Protein AF-A0A9D6L3B3-F1 (afdb_monomer)

Sequence (72 aa):
MAKGKESKSKKQGKPRVHQELRGFEVSIDSFGELKSNLPIEKLNKFLDENVDDKKLAERDDYPELKKPKKKK

Radius of gyration: 20.52 Å; Cα contacts (8 Å, |Δi|>4): 26; chains: 1; bounding box: 68×43×32 Å

Solvent-accessible surface area (backbone atoms only — not comparable to full-atom values): 5074 Å² total; per-residue (Å²): 137,89,82,80,81,80,72,78,69,76,74,89,61,81,78,94,61,57,81,93,46,66,87,68,48,76,47,69,50,99,86,69,48,81,48,57,81,62,60,65,73,59,52,51,52,52,41,68,74,76,44,82,63,70,90,45,67,84,43,88,60,44,74,61,70,70,48,80,79,78,80,126

Nearest PD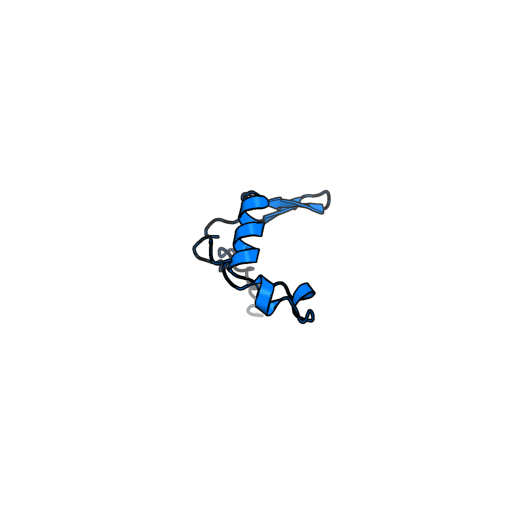B structures (foldseek):
  6q8y-assembly1_AE  TM=5.107E-01  e=9.645E+00  Saccharomyces cerevisiae
  6hix-assembly1_Af  TM=3.154E-01  e=9.645E+00  Trypanosoma brucei brucei

Mean predicted aligned error: 10.67 Å

pLDDT: mean 81.07, std 14.9, range [43.28, 96.19]

Structure (mmCIF, N/CA/C/O backbone):
data_AF-A0A9D6L3B3-F1
#
_entry.id   AF-A0A9D6L3B3-F1
#
loop_
_atom_site.group_PDB
_atom_site.id
_atom_site.type_symbol
_atom_site.label_atom_id
_atom_site.label_alt_id
_atom_site.label_comp_id
_atom_site.label_asym_id
_atom_site.label_entity_id
_atom_site.label_seq_id
_atom_site.pdbx_PDB_ins_code
_atom_site.Cartn_x
_atom_site.Cartn_y
_atom_site.Cartn_z
_atom_site.occupancy
_atom_site.B_iso_or_equiv
_atom_site.auth_seq_id
_atom_site.auth_comp_id
_atom_site.auth_asym_id
_atom_site.auth_atom_id
_atom_site.pdbx_PDB_model_num
ATOM 1 N N . MET A 1 1 ? -40.831 -37.431 -0.024 1.00 43.28 1 MET A N 1
ATOM 2 C CA . MET A 1 1 ? -39.933 -36.628 0.837 1.00 43.28 1 MET A CA 1
ATOM 3 C C . MET A 1 1 ? -38.721 -36.187 0.021 1.00 43.28 1 MET A C 1
ATOM 5 O O . MET A 1 1 ? -37.948 -37.044 -0.384 1.00 43.28 1 MET A O 1
ATOM 9 N N . ALA A 1 2 ? -38.570 -34.896 -0.286 1.00 45.34 2 ALA A N 1
ATOM 10 C CA . ALA A 1 2 ? -37.421 -34.391 -1.044 1.00 45.34 2 ALA A CA 1
ATOM 11 C C . ALA A 1 2 ? -36.309 -33.954 -0.076 1.00 45.34 2 ALA A C 1
ATOM 13 O O . ALA A 1 2 ? -36.457 -32.970 0.645 1.00 45.34 2 ALA A O 1
ATOM 14 N N . LYS A 1 3 ? -35.206 -34.711 -0.035 1.00 51.28 3 LYS A N 1
ATOM 15 C CA . LYS A 1 3 ? -33.983 -34.323 0.677 1.00 51.28 3 LYS A CA 1
ATOM 16 C C . LYS A 1 3 ? -33.270 -33.197 -0.081 1.00 51.28 3 LYS A C 1
ATOM 18 O O . LYS A 1 3 ? -32.923 -33.364 -1.242 1.00 51.28 3 LYS A O 1
ATOM 23 N N . GLY A 1 4 ? -32.989 -32.118 0.648 1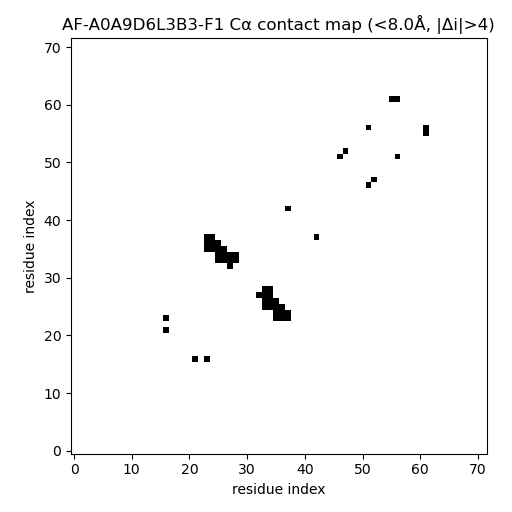.00 51.12 4 GLY A N 1
ATOM 24 C CA . GLY A 1 4 ? -31.672 -31.482 0.698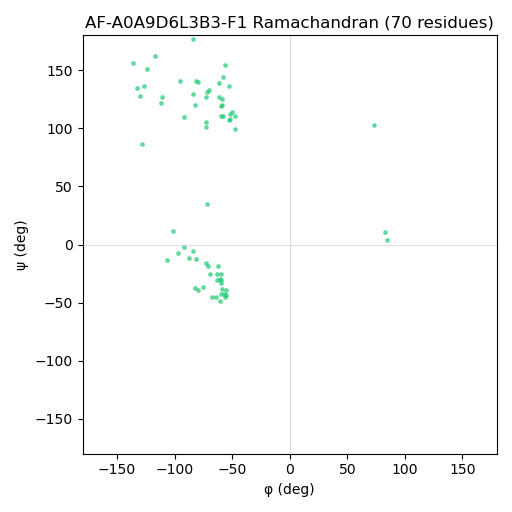 1.00 51.12 4 GLY A CA 1
ATOM 25 C C . GLY A 1 4 ? -31.217 -30.674 -0.514 1.00 51.12 4 GLY A C 1
ATOM 26 O O . GLY A 1 4 ? -30.633 -31.208 -1.452 1.00 51.12 4 GLY A O 1
ATOM 27 N N . LYS A 1 5 ? -31.288 -29.349 -0.388 1.00 51.09 5 LYS A N 1
ATOM 28 C CA . LYS A 1 5 ? -30.177 -28.493 -0.812 1.00 51.09 5 LYS A CA 1
ATOM 29 C C . LYS A 1 5 ? -29.851 -27.569 0.348 1.00 51.09 5 LYS A C 1
ATOM 31 O O . LYS A 1 5 ? -30.400 -26.479 0.454 1.00 51.09 5 LYS A O 1
ATOM 36 N N . GLU A 1 6 ? -28.993 -28.052 1.244 1.00 53.94 6 GLU A N 1
ATOM 37 C CA . GLU A 1 6 ? -28.279 -27.196 2.184 1.00 53.94 6 GLU A CA 1
ATOM 38 C C . GLU A 1 6 ? -27.603 -26.097 1.362 1.00 53.94 6 GLU A C 1
ATOM 40 O O . GLU A 1 6 ? -26.686 -26.339 0.571 1.00 53.94 6 GLU A O 1
ATOM 45 N N . SER A 1 7 ? -28.139 -24.885 1.477 1.00 55.25 7 SER A N 1
ATOM 46 C CA . SER A 1 7 ? -27.513 -23.671 0.985 1.00 55.25 7 SER A CA 1
ATOM 47 C C . SER A 1 7 ? -26.090 -23.672 1.513 1.00 55.25 7 SER A C 1
ATOM 49 O O . SER A 1 7 ? -25.908 -23.631 2.727 1.00 55.25 7 SER A O 1
ATOM 51 N N . LYS A 1 8 ? -25.097 -23.772 0.619 1.00 55.62 8 LYS A N 1
ATOM 52 C CA . LYS A 1 8 ? -23.676 -23.647 0.952 1.00 55.62 8 LYS A CA 1
ATOM 53 C C . LYS A 1 8 ? -23.520 -22.406 1.822 1.00 55.62 8 LYS A C 1
ATOM 55 O O . LYS A 1 8 ? -23.511 -21.294 1.294 1.00 55.62 8 LYS A O 1
ATOM 60 N N . SER A 1 9 ? -23.439 -22.594 3.137 1.00 52.81 9 SER A N 1
ATOM 61 C CA . SER A 1 9 ? -23.129 -21.536 4.082 1.00 52.81 9 SER A CA 1
ATOM 62 C C . SER A 1 9 ? -21.859 -20.897 3.550 1.00 52.81 9 SER A C 1
ATOM 64 O O . SER A 1 9 ? -20.835 -21.579 3.440 1.00 52.81 9 SER A O 1
ATOM 66 N N . LYS A 1 10 ? -21.948 -19.639 3.091 1.00 60.88 10 LYS A N 1
ATOM 67 C CA . LYS A 1 10 ? -20.777 -18.854 2.689 1.00 60.88 10 LYS A CA 1
ATOM 68 C C . LYS A 1 10 ? -19.793 -19.030 3.830 1.00 60.88 10 LYS A C 1
ATOM 70 O O . LYS A 1 10 ? -20.111 -18.631 4.946 1.00 60.88 10 LYS A O 1
ATOM 75 N N . LYS A 1 11 ? -18.694 -19.750 3.588 1.00 58.31 11 LYS A N 1
ATOM 76 C CA . LYS A 1 11 ? -17.731 -20.095 4.631 1.00 58.31 11 LYS 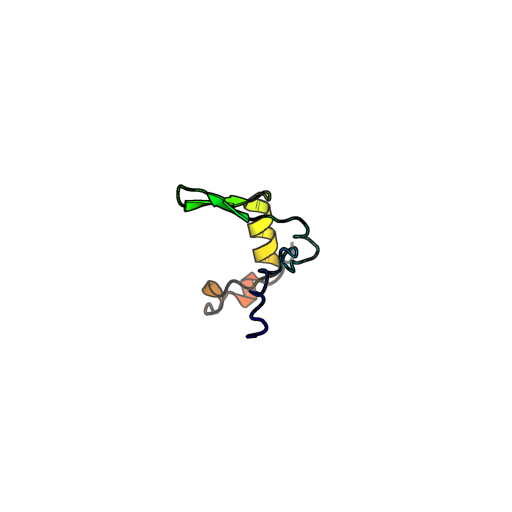A CA 1
ATOM 77 C C . LYS A 1 11 ? -17.351 -18.781 5.307 1.00 58.31 11 LYS A C 1
ATOM 79 O O . LYS A 1 11 ? -16.643 -17.987 4.700 1.00 58.31 11 LYS A O 1
ATOM 84 N N . GLN A 1 12 ? -17.824 -18.555 6.533 1.00 61.16 12 GLN A N 1
ATOM 85 C CA . GLN A 1 12 ? -17.443 -17.423 7.389 1.00 61.16 12 GLN A CA 1
ATOM 86 C C . GLN A 1 12 ? -16.007 -17.627 7.910 1.00 61.16 12 GLN A C 1
ATOM 88 O O . GLN A 1 12 ? -15.683 -17.350 9.059 1.00 61.16 12 GLN A O 1
ATOM 93 N N . GLY A 1 13 ? -15.146 -18.223 7.084 1.00 67.62 13 GLY A N 1
ATOM 94 C CA . GLY A 1 13 ? -13.744 -18.416 7.382 1.00 67.62 13 GLY A CA 1
ATOM 95 C C . GLY A 1 13 ? -13.006 -17.129 7.071 1.00 67.62 13 GLY A C 1
ATOM 96 O O . GLY A 1 13 ? -13.290 -16.476 6.066 1.00 67.62 13 GLY A O 1
ATOM 97 N N . LYS A 1 14 ? -12.041 -16.782 7.925 1.00 73.56 14 LYS A N 1
ATOM 98 C CA . LYS A 1 14 ? -11.140 -15.660 7.662 1.00 73.56 14 LYS A CA 1
ATOM 99 C C . LYS A 1 14 ? -10.504 -15.837 6.273 1.00 73.56 14 LYS A C 1
ATOM 101 O O . LYS A 1 14 ? -10.102 -16.960 5.940 1.00 73.56 14 LYS A O 1
ATOM 106 N N . PRO A 1 15 ? -10.415 -14.773 5.459 1.00 80.62 15 PRO A N 1
ATOM 107 C CA . PRO A 1 15 ? -9.778 -14.853 4.154 1.00 80.62 15 PRO A CA 1
ATOM 108 C C . PRO A 1 15 ? -8.327 -15.325 4.300 1.00 80.62 15 PRO A C 1
ATOM 110 O O . PRO A 1 15 ? -7.638 -15.005 5.271 1.00 80.62 15 PRO A O 1
ATOM 113 N N . ARG A 1 16 ? -7.858 -16.117 3.329 1.00 83.75 16 ARG A N 1
ATOM 114 C CA . ARG A 1 16 ? -6.450 -16.520 3.264 1.00 83.75 16 ARG A CA 1
ATOM 115 C C . ARG A 1 16 ? -5.637 -15.306 2.827 1.00 83.75 16 ARG A C 1
ATOM 117 O O . ARG A 1 16 ? -5.679 -14.932 1.662 1.00 83.75 16 ARG A O 1
ATOM 124 N N . VAL A 1 17 ? -4.926 -14.706 3.772 1.00 84.44 17 VAL A N 1
ATOM 125 C CA . VAL A 1 17 ? -4.090 -13.515 3.569 1.00 84.44 17 VAL A CA 1
ATOM 126 C C . VAL A 1 17 ? -2.622 -13.832 3.855 1.00 84.44 17 VAL A C 1
ATOM 128 O O . VAL A 1 17 ? -2.318 -14.842 4.500 1.00 84.44 17 VAL A O 1
ATOM 131 N N . HIS A 1 18 ? -1.713 -12.975 3.373 1.00 89.00 18 HIS A N 1
ATOM 132 C CA . HIS A 1 18 ? -0.288 -13.059 3.703 1.00 89.00 18 HIS A CA 1
ATOM 133 C C . HIS A 1 18 ? -0.080 -13.014 5.224 1.00 89.00 18 HIS A C 1
ATOM 135 O O . HIS A 1 18 ? -0.908 -12.459 5.951 1.00 89.00 18 HIS A O 1
ATOM 141 N N . GLN A 1 19 ? 1.021 -13.582 5.722 1.00 88.44 19 GLN A N 1
ATOM 142 C CA . GLN A 1 19 ? 1.273 -13.629 7.167 1.00 88.44 19 GLN A CA 1
ATOM 143 C C . GLN A 1 19 ? 1.318 -12.224 7.787 1.00 88.44 19 GLN A C 1
ATOM 145 O O . GLN A 1 19 ? 0.754 -12.014 8.857 1.00 88.44 19 GLN A O 1
ATOM 150 N N . GLU A 1 20 ? 1.896 -11.260 7.069 1.00 84.62 20 GLU A N 1
ATOM 151 C CA . GLU A 1 20 ? 1.991 -9.850 7.477 1.00 84.62 20 GLU A CA 1
ATOM 152 C C . GLU A 1 20 ? 0.658 -9.094 7.433 1.00 84.62 20 GLU A C 1
ATOM 154 O O . GLU A 1 20 ? 0.503 -8.062 8.085 1.00 84.62 20 GLU A O 1
ATOM 159 N N . LEU A 1 21 ? -0.319 -9.627 6.698 1.00 86.94 21 LEU A N 1
ATOM 160 C CA . LEU A 1 21 ? -1.678 -9.097 6.605 1.00 86.94 21 LEU A CA 1
ATOM 161 C C . LEU A 1 21 ? -2.663 -9.890 7.475 1.00 86.94 21 LEU A C 1
ATOM 163 O O . LEU A 1 21 ? -3.876 -9.732 7.342 1.00 86.94 21 LEU A O 1
ATOM 167 N N . ARG A 1 22 ? -2.188 -10.765 8.374 1.00 86.62 22 ARG A N 1
ATOM 168 C CA . ARG A 1 22 ? -3.072 -11.478 9.307 1.00 86.62 22 ARG A CA 1
ATOM 169 C C . ARG A 1 22 ? -3.851 -10.481 10.160 1.00 86.62 22 ARG A C 1
ATOM 171 O O . ARG A 1 22 ? -3.272 -9.649 10.845 1.00 86.62 22 ARG A O 1
ATOM 178 N N . GLY A 1 23 ? -5.175 -10.617 10.140 1.00 83.94 23 GLY A N 1
ATOM 179 C CA . GLY A 1 23 ? -6.073 -9.697 10.837 1.00 83.94 23 GLY A CA 1
ATOM 180 C C . GLY A 1 23 ? -6.405 -8.433 10.045 1.00 83.94 23 GLY A C 1
ATOM 181 O O . GLY A 1 23 ? -7.114 -7.590 10.578 1.00 83.94 23 GLY A O 1
ATOM 182 N N . PHE A 1 24 ? -5.947 -8.304 8.795 1.00 89.12 24 PHE A N 1
ATOM 183 C CA . PHE A 1 24 ? -6.436 -7.283 7.875 1.00 89.12 24 PHE A CA 1
ATOM 184 C C . PHE A 1 24 ? -7.930 -7.483 7.614 1.00 89.12 24 PHE A C 1
ATOM 186 O O . P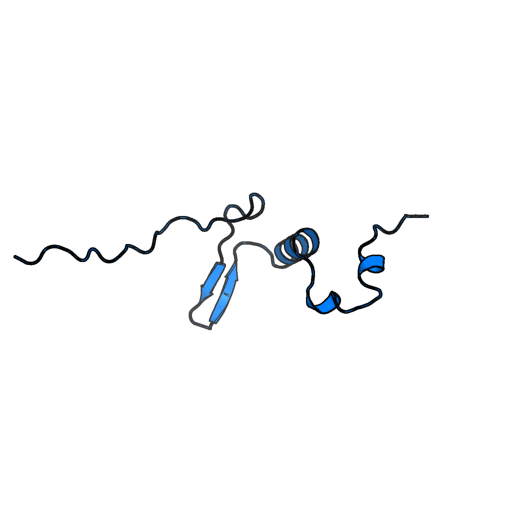HE A 1 24 ? -8.364 -8.573 7.228 1.00 89.12 24 PHE A O 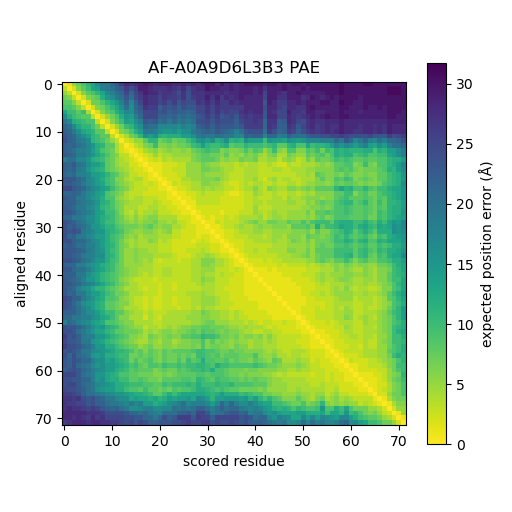1
ATOM 193 N N . GLU A 1 25 ? -8.696 -6.420 7.818 1.00 88.31 25 GLU A N 1
ATOM 194 C CA . GLU A 1 25 ? -10.126 -6.377 7.549 1.00 88.31 25 GLU A CA 1
ATOM 195 C C . GLU A 1 25 ? -10.429 -5.185 6.650 1.00 88.31 25 GLU A C 1
ATOM 197 O O . GLU A 1 25 ? -9.901 -4.089 6.854 1.00 88.31 25 GLU A O 1
ATOM 202 N N . VAL A 1 26 ? -11.275 -5.423 5.649 1.00 89.88 26 VAL A N 1
ATOM 203 C CA . VAL A 1 26 ? -11.774 -4.406 4.731 1.00 89.88 26 VAL A CA 1
ATOM 204 C C . VAL A 1 26 ? -13.281 -4.562 4.593 1.00 89.88 26 VAL A C 1
ATOM 206 O O . VAL A 1 26 ? -13.796 -5.670 4.438 1.00 89.88 26 VAL A O 1
ATOM 209 N N . SER A 1 27 ? -13.986 -3.445 4.668 1.00 91.12 27 SER A N 1
ATOM 210 C CA . SER A 1 27 ? -15.437 -3.360 4.567 1.00 91.12 27 SER A CA 1
ATOM 211 C C . SER A 1 27 ? -15.820 -2.191 3.668 1.00 91.12 27 SER A C 1
ATOM 213 O O . SER A 1 27 ? -15.031 -1.269 3.464 1.00 91.12 27 SER A O 1
ATOM 215 N N . ILE A 1 28 ? -17.015 -2.261 3.096 1.00 92.31 28 ILE A N 1
ATOM 216 C CA . ILE A 1 28 ? -17.615 -1.172 2.329 1.00 92.31 28 ILE A CA 1
ATOM 217 C C . ILE A 1 28 ? -18.778 -0.673 3.171 1.00 92.31 28 ILE A C 1
ATOM 219 O O . ILE A 1 28 ? -19.599 -1.485 3.609 1.00 92.31 28 ILE A O 1
ATOM 223 N N . ASP A 1 29 ? -18.829 0.624 3.441 1.00 92.75 29 ASP A N 1
ATOM 224 C CA . ASP A 1 29 ? -19.954 1.194 4.169 1.00 92.75 29 ASP A CA 1
ATOM 225 C C . ASP A 1 29 ? -21.142 1.519 3.251 1.00 92.75 29 ASP A C 1
ATOM 227 O O . ASP A 1 29 ? -21.098 1.337 2.034 1.00 92.75 29 ASP A O 1
ATOM 231 N N . SER A 1 30 ? -22.244 1.983 3.840 1.00 94.88 30 SER A N 1
ATOM 232 C CA . SER A 1 30 ? -23.471 2.296 3.101 1.00 94.88 30 SER A CA 1
ATOM 233 C C . SER A 1 30 ? -23.307 3.415 2.066 1.00 94.88 30 SER A C 1
ATOM 235 O O . SER A 1 30 ? -24.147 3.532 1.177 1.00 94.88 30 SER A O 1
ATOM 2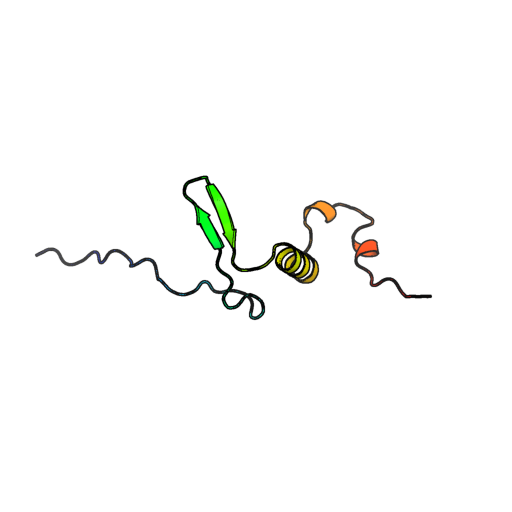37 N N . PHE A 1 31 ? -22.252 4.229 2.174 1.00 96.19 31 PHE A N 1
ATOM 238 C CA . PHE A 1 31 ? -21.926 5.295 1.226 1.00 96.19 31 PHE A CA 1
ATOM 239 C C . PHE A 1 31 ? -20.984 4.816 0.113 1.00 96.19 31 PHE A C 1
ATOM 241 O O . PHE A 1 31 ? -20.683 5.575 -0.806 1.00 96.19 31 PHE A O 1
ATOM 248 N N . GLY A 1 32 ? -20.551 3.553 0.154 1.00 93.75 32 GLY A N 1
ATOM 249 C CA . GLY A 1 32 ? -19.599 2.995 -0.799 1.00 93.75 32 GLY A CA 1
ATOM 250 C C . GLY A 1 32 ? -18.143 3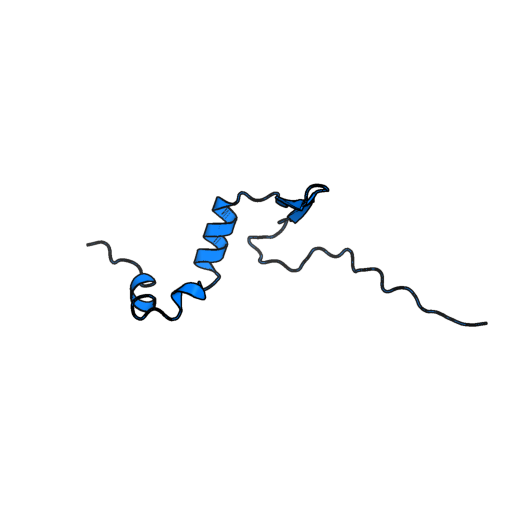.312 -0.458 1.00 93.75 32 GLY A C 1
ATOM 251 O O . GLY A 1 32 ? -17.265 3.063 -1.285 1.00 93.75 32 GLY A O 1
ATOM 252 N N . GLU A 1 33 ? -17.861 3.841 0.734 1.00 93.38 33 GLU A N 1
ATOM 253 C CA . GLU A 1 33 ? -16.498 4.130 1.165 1.00 93.38 33 GLU A CA 1
ATOM 254 C C . GLU A 1 33 ? -15.812 2.849 1.650 1.00 93.38 33 GLU A C 1
ATOM 256 O O . GLU A 1 33 ? -16.402 2.012 2.341 1.00 93.38 33 GLU A O 1
ATOM 261 N N . LEU A 1 34 ? -14.534 2.694 1.301 1.00 90.50 34 LEU A N 1
ATOM 262 C CA . LEU A 1 34 ? -13.723 1.568 1.748 1.00 90.50 34 LEU A CA 1
ATOM 263 C C . LEU A 1 34 ? -13.176 1.848 3.154 1.00 90.50 34 LEU A C 1
ATOM 265 O O . LEU A 1 34 ? -12.410 2.791 3.348 1.00 90.50 34 LEU A O 1
ATOM 269 N N . LYS A 1 35 ? -13.509 0.997 4.126 1.00 90.75 35 LYS A N 1
ATOM 270 C CA . LYS A 1 35 ? -12.971 1.058 5.491 1.00 90.75 35 LYS A CA 1
ATOM 271 C C . LYS A 1 35 ? -12.077 -0.131 5.768 1.00 90.75 35 LYS A C 1
ATOM 273 O O . LYS A 1 35 ? -12.523 -1.276 5.708 1.00 90.75 35 LYS A O 1
ATOM 278 N N . SER A 1 36 ? -10.826 0.148 6.115 1.00 91.00 36 SER A N 1
ATOM 279 C CA . SER A 1 36 ? -9.849 -0.853 6.532 1.00 91.00 36 SER A CA 1
ATOM 280 C C . SER A 1 36 ? -9.268 -0.544 7.903 1.00 91.00 36 SER A C 1
ATOM 282 O O . SER A 1 36 ? -9.138 0.615 8.289 1.00 91.00 36 SER A O 1
ATOM 284 N N . ASN A 1 37 ? -8.862 -1.587 8.626 1.00 91.56 37 ASN A N 1
ATOM 285 C CA . ASN A 1 37 ? -8.178 -1.433 9.914 1.00 91.56 37 ASN A CA 1
ATOM 286 C C . ASN A 1 37 ? -6.668 -1.142 9.788 1.00 91.56 37 ASN A C 1
ATOM 288 O O . ASN A 1 37 ? -6.022 -0.786 10.771 1.00 91.56 37 ASN A O 1
ATOM 292 N N . LEU A 1 38 ? -6.097 -1.309 8.591 1.00 89.06 38 LEU A N 1
ATOM 293 C CA . LEU A 1 38 ? -4.694 -1.026 8.298 1.00 89.06 38 LEU A CA 1
ATOM 294 C C . LEU A 1 38 ? -4.545 0.384 7.701 1.00 89.06 38 LEU A C 1
ATOM 296 O O . LEU A 1 38 ? -5.354 0.756 6.846 1.00 89.06 38 LEU A O 1
ATOM 300 N N . PRO A 1 39 ? -3.497 1.142 8.075 1.00 90.50 39 PRO A N 1
ATOM 301 C CA . PRO A 1 39 ? -3.162 2.397 7.411 1.00 90.50 39 PRO A CA 1
ATOM 302 C C . PRO A 1 39 ? -2.814 2.193 5.931 1.00 90.50 39 PRO A C 1
ATOM 304 O O . PRO A 1 39 ? -2.055 1.280 5.593 1.00 90.50 39 PRO A O 1
ATOM 307 N N . ILE A 1 40 ? -3.297 3.096 5.072 1.00 90.69 40 ILE A N 1
ATOM 308 C CA . ILE A 1 40 ? -3.049 3.084 3.618 1.00 90.69 40 ILE A CA 1
ATOM 309 C C . ILE A 1 40 ? -1.545 3.068 3.310 1.00 90.69 40 ILE A C 1
ATOM 311 O O . ILE A 1 40 ? -1.091 2.256 2.512 1.00 90.69 40 ILE A O 1
ATOM 315 N N . GLU A 1 41 ? -0.753 3.869 4.022 1.00 91.25 41 GLU A N 1
ATOM 316 C CA . GLU A 1 41 ? 0.709 3.923 3.870 1.00 91.25 41 GLU A CA 1
ATOM 317 C C . GLU A 1 41 ? 1.387 2.558 4.048 1.00 91.25 41 GLU A C 1
ATOM 319 O O . GLU A 1 41 ? 2.333 2.218 3.340 1.00 91.25 41 GLU A O 1
ATOM 324 N N . LYS A 1 42 ? 0.904 1.751 4.999 1.00 90.50 42 LYS A N 1
ATOM 325 C CA . LYS A 1 42 ? 1.453 0.416 5.250 1.00 90.50 42 LYS A CA 1
ATOM 326 C C . LYS A 1 42 ? 1.017 -0.569 4.170 1.00 90.50 42 LYS A C 1
ATOM 328 O O . LYS A 1 42 ? 1.807 -1.427 3.788 1.00 90.50 42 LYS A O 1
ATOM 333 N N . LEU A 1 43 ? -0.217 -0.440 3.680 1.00 89.94 43 LEU A N 1
ATOM 334 C CA . LEU A 1 43 ? -0.712 -1.259 2.580 1.00 89.94 43 LEU A CA 1
ATOM 335 C C . LEU A 1 43 ? 0.073 -0.986 1.291 1.00 89.94 43 LEU A C 1
ATOM 337 O O . LEU A 1 43 ? 0.494 -1.933 0.639 1.00 89.94 43 LEU A O 1
ATOM 341 N N . ASN A 1 44 ? 0.319 0.285 0.970 1.00 91.38 44 ASN A N 1
ATOM 342 C CA . ASN A 1 44 ? 1.082 0.685 -0.212 1.00 91.38 44 ASN A CA 1
ATOM 343 C C . ASN A 1 44 ? 2.502 0.120 -0.169 1.00 91.38 44 ASN A C 1
ATOM 345 O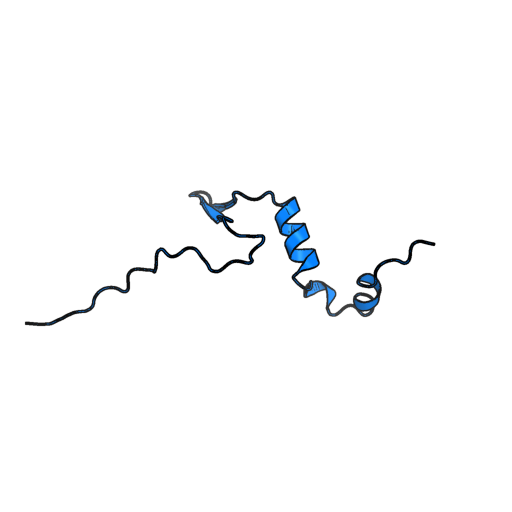 O . ASN A 1 44 ? 2.903 -0.558 -1.105 1.00 91.38 44 ASN A O 1
ATOM 349 N N . LYS A 1 45 ? 3.208 0.273 0.960 1.00 92.12 45 LYS A N 1
ATOM 350 C CA . LYS A 1 45 ? 4.541 -0.325 1.140 1.00 92.12 45 LYS A CA 1
ATOM 351 C C . LYS A 1 45 ? 4.537 -1.837 0.938 1.00 92.12 45 LYS A C 1
ATOM 353 O O . LYS A 1 45 ? 5.385 -2.360 0.229 1.00 92.12 45 LYS A O 1
ATOM 358 N N . PHE A 1 46 ? 3.559 -2.530 1.524 1.00 92.56 46 PHE A N 1
ATOM 359 C CA . PHE A 1 46 ? 3.430 -3.973 1.347 1.00 92.56 46 PHE A CA 1
ATOM 360 C C . PHE A 1 46 ? 3.248 -4.353 -0.131 1.00 92.56 46 PHE A C 1
ATOM 362 O O . PHE A 1 46 ? 3.848 -5.324 -0.591 1.00 92.56 46 PHE A O 1
ATOM 369 N N . LEU A 1 47 ? 2.426 -3.602 -0.870 1.00 91.44 47 LEU A N 1
ATOM 370 C CA . LEU A 1 47 ? 2.210 -3.831 -2.296 1.00 91.44 47 LEU A CA 1
ATOM 371 C C . LEU A 1 47 ? 3.472 -3.535 -3.109 1.00 91.44 47 LEU A C 1
ATOM 373 O O . LEU A 1 47 ? 3.836 -4.374 -3.920 1.00 91.44 47 LEU A O 1
ATOM 377 N N . ASP A 1 48 ? 4.166 -2.428 -2.849 1.00 90.06 48 ASP A N 1
ATOM 378 C CA . ASP A 1 48 ? 5.408 -2.065 -3.545 1.00 90.06 48 ASP A CA 1
ATOM 379 C C . ASP A 1 48 ? 6.515 -3.123 -3.369 1.00 90.06 48 ASP A C 1
ATOM 381 O O . ASP A 1 48 ? 7.324 -3.336 -4.272 1.00 90.06 48 ASP A O 1
ATOM 385 N N . GLU A 1 49 ? 6.556 -3.798 -2.215 1.00 91.06 49 GLU A N 1
ATOM 386 C CA . GLU A 1 49 ? 7.541 -4.847 -1.922 1.00 91.06 49 GLU A CA 1
ATOM 387 C C . GLU A 1 49 ? 7.166 -6.217 -2.505 1.00 91.06 49 GLU A C 1
ATOM 389 O O . GLU A 1 49 ? 8.043 -6.967 -2.934 1.00 91.06 49 GLU A O 1
ATOM 394 N N . ASN A 1 50 ? 5.876 -6.571 -2.500 1.00 90.75 50 ASN A N 1
ATOM 395 C CA . ASN A 1 50 ? 5.419 -7.931 -2.816 1.00 90.75 50 ASN A CA 1
ATOM 396 C C . ASN A 1 50 ? 4.754 -8.063 -4.193 1.00 90.75 50 ASN A C 1
ATOM 398 O O . ASN A 1 50 ? 4.512 -9.184 -4.648 1.00 90.75 50 ASN A O 1
ATOM 402 N N . VAL A 1 51 ? 4.400 -6.951 -4.839 1.00 90.69 51 VAL A N 1
ATOM 403 C CA . VAL A 1 51 ? 3.635 -6.925 -6.087 1.00 90.69 51 VAL A CA 1
ATOM 404 C C . VAL A 1 51 ? 4.326 -6.023 -7.100 1.00 90.69 51 VAL A C 1
ATOM 406 O O . VAL A 1 51 ? 4.599 -4.855 -6.854 1.00 90.69 51 VAL A O 1
ATOM 409 N N . ASP A 1 52 ? 4.553 -6.560 -8.295 1.00 89.25 52 ASP A N 1
ATOM 410 C CA . ASP A 1 52 ? 5.079 -5.770 -9.400 1.00 89.25 52 ASP A CA 1
ATOM 411 C C . ASP A 1 52 ? 4.026 -4.794 -9.946 1.00 89.25 52 ASP A C 1
ATOM 413 O O . ASP A 1 52 ? 2.900 -5.189 -10.276 1.00 89.25 52 ASP A O 1
ATOM 417 N N . ASP A 1 53 ? 4.408 -3.524 -10.118 1.00 89.62 53 ASP A N 1
ATOM 418 C CA . ASP A 1 53 ? 3.543 -2.529 -10.749 1.00 89.62 53 ASP A CA 1
ATOM 419 C C . ASP A 1 53 ? 3.451 -2.788 -12.257 1.00 89.62 53 ASP A C 1
ATOM 421 O O . ASP A 1 53 ? 4.327 -2.434 -13.052 1.00 89.62 53 ASP A O 1
ATOM 425 N N . LYS A 1 54 ? 2.338 -3.404 -12.657 1.00 88.94 54 LYS A N 1
ATOM 426 C CA . LYS A 1 54 ? 2.041 -3.735 -14.053 1.00 88.94 54 LYS A CA 1
ATOM 427 C C . LYS A 1 54 ? 1.989 -2.512 -14.963 1.00 88.94 54 LYS A C 1
ATOM 429 O O . LYS A 1 54 ? 2.236 -2.661 -16.153 1.00 88.94 54 LYS A O 1
ATOM 434 N N . LYS A 1 55 ? 1.695 -1.318 -14.439 1.00 89.31 55 LYS A N 1
ATOM 435 C CA . LYS A 1 55 ? 1.668 -0.086 -15.245 1.00 89.31 55 LYS A CA 1
ATOM 436 C C . LYS A 1 55 ? 3.061 0.333 -15.698 1.00 89.31 55 LYS A C 1
ATOM 438 O O . LYS A 1 55 ? 3.197 1.037 -16.691 1.00 89.31 55 LYS A O 1
ATOM 443 N N . LEU A 1 56 ? 4.085 -0.076 -14.956 1.00 89.38 56 LEU A N 1
ATOM 444 C CA . LEU A 1 56 ? 5.478 0.231 -15.252 1.00 89.38 56 LEU A CA 1
ATOM 445 C C . LEU A 1 56 ? 6.173 -0.910 -16.002 1.00 89.38 56 LEU A C 1
ATOM 447 O O . LEU A 1 56 ? 7.291 -0.726 -16.466 1.00 89.38 56 LEU A O 1
ATOM 451 N N . ALA A 1 57 ? 5.516 -2.063 -16.155 1.00 87.56 57 ALA A N 1
ATOM 452 C CA . ALA A 1 57 ? 6.097 -3.248 -16.781 1.00 87.56 57 ALA A CA 1
ATOM 453 C C . ALA A 1 57 ? 6.519 -3.027 -18.243 1.00 87.56 57 ALA A C 1
ATOM 455 O O . ALA A 1 57 ? 7.468 -3.658 -18.694 1.00 87.56 57 ALA A O 1
ATOM 456 N N . GLU A 1 58 ? 5.841 -2.132 -18.963 1.00 91.06 58 GLU A N 1
ATOM 457 C CA . GLU A 1 58 ? 6.143 -1.811 -20.365 1.00 91.06 58 GLU A CA 1
ATOM 458 C C . GLU A 1 58 ? 7.253 -0.764 -20.526 1.00 91.06 58 GLU A C 1
ATOM 460 O O . GLU A 1 58 ? 7.653 -0.461 -21.646 1.00 91.06 58 GLU A O 1
ATOM 465 N N . ARG A 1 59 ? 7.752 -0.178 -19.431 1.00 92.75 59 ARG A N 1
ATOM 466 C CA . ARG A 1 59 ? 8.815 0.824 -19.506 1.00 92.75 59 ARG A CA 1
ATOM 467 C C . ARG A 1 59 ? 10.187 0.163 -19.568 1.00 92.75 59 ARG A C 1
ATOM 469 O O . ARG A 1 59 ? 10.544 -0.611 -18.679 1.00 92.75 59 ARG A O 1
ATOM 476 N N . ASP A 1 60 ? 10.993 0.580 -20.539 1.00 90.69 60 ASP A N 1
ATOM 477 C CA . ASP A 1 60 ? 12.362 0.085 -20.733 1.00 90.69 60 ASP A CA 1
ATOM 478 C C . ASP A 1 60 ? 13.277 0.341 -19.518 1.00 90.69 60 ASP A C 1
ATOM 480 O O . ASP A 1 60 ? 14.176 -0.449 -19.230 1.00 90.69 60 ASP A O 1
ATOM 484 N N . ASP A 1 61 ? 13.031 1.419 -18.763 1.00 90.69 61 ASP A N 1
ATOM 485 C CA . ASP A 1 61 ? 13.831 1.826 -17.600 1.00 90.69 61 ASP A CA 1
ATOM 486 C C . ASP A 1 61 ? 13.386 1.185 -16.271 1.00 90.69 61 ASP A C 1
ATOM 488 O O . ASP A 1 61 ? 14.108 1.235 -15.271 1.00 90.69 61 ASP A O 1
ATOM 492 N N . TYR A 1 62 ? 12.220 0.535 -16.229 1.00 89.56 62 TYR A N 1
ATOM 493 C CA . TYR A 1 62 ? 11.694 -0.092 -15.014 1.00 89.56 62 TYR A CA 1
ATOM 494 C C . TYR A 1 62 ? 12.614 -1.147 -14.371 1.00 89.56 62 TYR A C 1
ATOM 496 O O . TYR A 1 62 ? 12.792 -1.104 -13.146 1.00 89.56 62 TYR A O 1
ATOM 504 N N . PRO A 1 63 ? 13.266 -2.060 -15.122 1.00 86.75 63 PRO A N 1
ATOM 505 C CA . PRO A 1 63 ? 14.229 -2.990 -14.531 1.00 86.75 63 PRO A CA 1
ATOM 506 C C . PRO A 1 63 ? 15.450 -2.291 -13.917 1.00 86.75 63 PRO A C 1
ATOM 508 O O . PRO A 1 63 ? 16.075 -2.842 -13.011 1.00 86.75 63 PRO A O 1
ATOM 511 N N . GLU A 1 64 ? 15.808 -1.089 -14.370 1.00 87.81 64 GLU A N 1
ATOM 512 C CA . GLU A 1 64 ? 16.897 -0.304 -13.783 1.00 87.81 64 GLU A CA 1
ATOM 513 C C . GLU A 1 64 ? 16.454 0.413 -12.509 1.00 87.81 64 GLU A C 1
ATOM 515 O O . GLU A 1 64 ? 17.197 0.425 -11.525 1.00 87.81 64 GLU A O 1
ATOM 520 N N . LEU A 1 65 ? 15.223 0.932 -12.491 1.00 84.06 65 LEU A N 1
ATOM 521 C CA . LEU A 1 65 ? 14.614 1.574 -11.323 1.00 84.06 65 LEU A CA 1
ATOM 522 C C . LEU A 1 65 ? 14.430 0.611 -10.141 1.00 84.06 65 LEU A C 1
ATOM 524 O O . LEU A 1 65 ? 14.529 1.040 -8.991 1.00 84.06 65 LEU A O 1
ATOM 528 N N . LYS A 1 66 ? 14.214 -0.685 -10.406 1.00 83.12 66 LYS A N 1
ATOM 529 C CA . LYS A 1 66 ? 14.131 -1.728 -9.368 1.00 83.12 66 LYS A CA 1
ATOM 530 C C . LYS A 1 66 ? 15.469 -2.093 -8.733 1.00 83.12 66 LYS A C 1
ATOM 532 O O . LYS A 1 66 ? 15.488 -2.745 -7.689 1.00 83.12 66 LYS A O 1
ATOM 537 N N . LYS A 1 67 ? 16.602 -1.725 -9.339 1.00 82.75 67 LYS A N 1
ATOM 538 C CA . LYS A 1 67 ? 17.909 -2.073 -8.772 1.00 82.75 67 LYS A CA 1
ATOM 539 C C . LYS A 1 67 ? 18.135 -1.254 -7.496 1.00 82.75 67 LYS A C 1
ATOM 541 O O . LYS A 1 67 ? 17.948 -0.036 -7.515 1.00 82.75 67 LYS A O 1
ATOM 546 N N . PRO A 1 68 ? 18.584 -1.879 -6.390 1.00 75.62 68 PRO A N 1
ATOM 547 C CA . PRO A 1 68 ? 18.904 -1.142 -5.177 1.00 75.62 68 PRO A CA 1
ATOM 548 C C . PRO A 1 68 ? 19.982 -0.108 -5.510 1.00 75.62 68 PRO A C 1
ATOM 550 O O . PRO A 1 68 ? 21.065 -0.463 -5.988 1.00 75.62 68 PRO A O 1
ATOM 553 N N . LYS A 1 69 ? 19.683 1.182 -5.299 1.00 70.44 69 LYS A N 1
ATOM 554 C CA . LYS A 1 69 ? 20.653 2.254 -5.542 1.00 70.44 69 LYS A CA 1
ATOM 555 C C . LYS A 1 69 ? 21.879 1.985 -4.674 1.00 70.44 69 LYS A C 1
ATOM 557 O O . LYS A 1 69 ? 21.808 2.087 -3.450 1.00 70.44 69 LYS A O 1
ATOM 562 N N . LYS A 1 70 ? 23.004 1.630 -5.304 1.00 62.41 70 LYS A N 1
ATOM 563 C CA . LYS A 1 70 ? 24.293 1.553 -4.614 1.00 62.41 70 LYS A CA 1
ATOM 564 C C . LYS A 1 70 ? 24.582 2.945 -4.064 1.00 62.41 70 LYS A C 1
ATOM 566 O O . LYS A 1 70 ? 24.790 3.878 -4.838 1.00 62.41 70 LYS A O 1
ATOM 571 N N . LYS A 1 71 ? 24.528 3.093 -2.739 1.00 57.50 71 LYS A N 1
ATOM 572 C CA . LYS A 1 71 ? 25.010 4.303 -2.073 1.00 57.50 71 LYS A CA 1
ATOM 573 C C . LYS A 1 71 ? 26.498 4.427 -2.418 1.00 57.50 71 LYS A C 1
ATOM 575 O O . LYS A 1 71 ? 27.243 3.476 -2.185 1.00 57.50 71 LYS A O 1
ATOM 580 N N . LYS A 1 72 ? 26.868 5.525 -3.081 1.00 50.81 72 LYS A N 1
ATOM 581 C CA . LYS A 1 72 ? 28.267 5.943 -3.221 1.00 50.81 72 LYS A CA 1
ATOM 582 C C . LYS A 1 72 ? 28.748 6.521 -1.900 1.00 50.81 72 LYS A C 1
ATOM 584 O O . LYS A 1 72 ? 27.897 7.126 -1.208 1.00 50.81 72 LYS A O 1
#

Secondary structure (DSSP, 8-state):
------------PPP---GGGTT--EEE-TTS-EEESS-HHHHHHHHHHHS--TTTTT-TTHHHHTS-----

Foldseek 3Di:
DDDDDPDPPPPPDDDDDDPVCVVWDWDQDPVRDIDIPDDPVVVVVVCVVPPDDPVCVPPPCVVVVPDDPDDD